Protein AF-A0A520BAQ7-F1 (afdb_monomer)

Structure (mmCIF, N/CA/C/O backbone):
data_AF-A0A520BAQ7-F1
#
_entry.id   AF-A0A520BAQ7-F1
#
loop_
_atom_site.group_PDB
_atom_site.id
_atom_site.type_symbol
_atom_site.label_atom_id
_atom_site.label_alt_id
_atom_site.label_comp_id
_atom_site.label_asym_id
_atom_site.label_entity_id
_atom_site.label_seq_id
_atom_site.pdbx_PDB_ins_code
_atom_site.Cartn_x
_atom_site.Cartn_y
_atom_site.Cartn_z
_atom_site.occupancy
_atom_site.B_iso_or_equiv
_atom_site.auth_seq_id
_atom_site.auth_comp_id
_atom_site.auth_asym_id
_atom_site.auth_atom_id
_atom_site.pdbx_PDB_model_num
ATOM 1 N N . MET A 1 1 ? -5.001 9.986 13.214 1.00 80.38 1 MET A N 1
ATOM 2 C CA . MET A 1 1 ? -5.013 8.677 12.527 1.00 80.38 1 MET A CA 1
ATOM 3 C C . MET A 1 1 ? -5.195 8.960 11.049 1.00 80.38 1 MET A C 1
ATOM 5 O O . MET A 1 1 ? -5.997 9.840 10.747 1.00 80.38 1 MET A O 1
ATOM 9 N N . LEU A 1 2 ? -4.430 8.315 10.164 1.00 88.19 2 LEU A N 1
ATOM 10 C CA . LEU A 1 2 ? -4.666 8.454 8.724 1.00 88.19 2 LEU A CA 1
A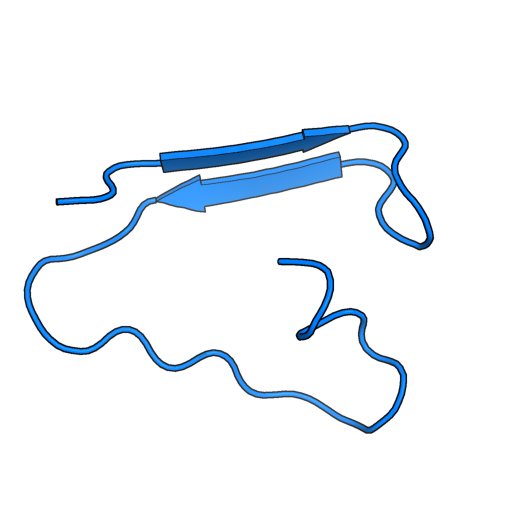TOM 11 C C . LEU A 1 2 ? -6.090 7.978 8.409 1.00 88.19 2 LEU A C 1
ATOM 13 O O . LEU A 1 2 ? -6.538 6.997 8.994 1.00 88.19 2 LEU A O 1
ATOM 17 N N . GLN A 1 3 ? -6.792 8.705 7.542 1.00 93.94 3 GLN A N 1
ATOM 18 C CA . GLN A 1 3 ? -8.164 8.378 7.126 1.00 93.94 3 GLN A CA 1
ATOM 19 C C . GLN A 1 3 ? -8.214 8.010 5.648 1.00 93.94 3 GLN A C 1
ATOM 21 O O . GLN A 1 3 ? -8.915 7.086 5.260 1.00 93.94 3 GLN A O 1
ATOM 26 N N . LYS A 1 4 ? -7.441 8.726 4.828 1.00 95.38 4 LYS A N 1
ATOM 27 C CA . LYS A 1 4 ? -7.368 8.518 3.391 1.00 95.38 4 LYS A CA 1
ATOM 28 C C . LYS A 1 4 ? -5.976 8.868 2.868 1.00 95.38 4 LYS A C 1
ATOM 30 O O . LYS A 1 4 ? -5.355 9.805 3.370 1.00 95.38 4 LYS A O 1
ATOM 35 N N . LEU A 1 5 ? -5.526 8.148 1.849 1.00 94.75 5 LEU A N 1
ATOM 36 C CA . LEU A 1 5 ? -4.369 8.458 1.012 1.00 94.75 5 LEU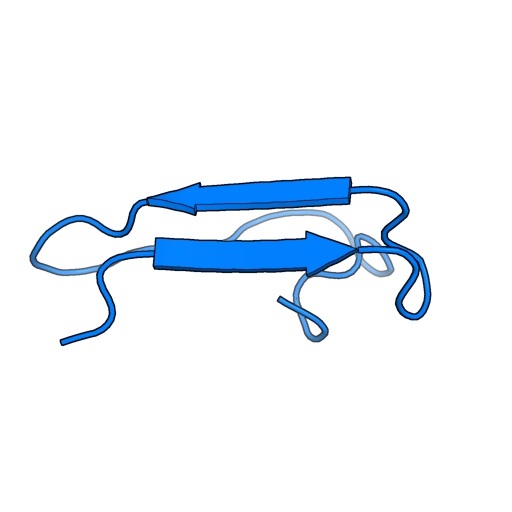 A CA 1
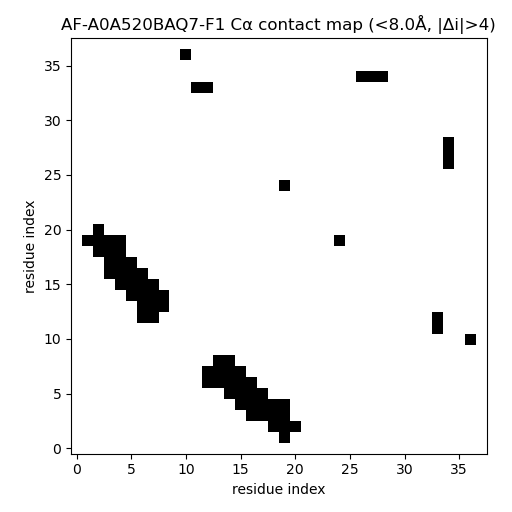ATOM 37 C C . LEU A 1 5 ? -4.834 8.539 -0.443 1.00 94.75 5 LEU A C 1
ATOM 39 O O . LEU A 1 5 ? -5.533 7.650 -0.920 1.00 94.75 5 LEU A O 1
ATOM 43 N N . SER A 1 6 ? -4.455 9.613 -1.133 1.00 96.12 6 SER A N 1
ATOM 44 C CA . SER A 1 6 ? -4.720 9.802 -2.560 1.00 96.12 6 SER A CA 1
ATOM 45 C C . SER A 1 6 ? -3.409 10.165 -3.246 1.00 96.12 6 SER A C 1
ATOM 47 O O . SER A 1 6 ? -2.775 11.154 -2.874 1.00 96.12 6 SER A O 1
ATOM 49 N N . ILE A 1 7 ? -2.985 9.356 -4.213 1.00 94.75 7 ILE A N 1
ATOM 50 C CA . ILE A 1 7 ? -1.753 9.542 -4.986 1.00 94.75 7 ILE A CA 1
ATOM 51 C C . ILE A 1 7 ? -2.130 9.666 -6.457 1.00 94.75 7 ILE A C 1
ATOM 53 O O . ILE A 1 7 ? -2.956 8.904 -6.961 1.00 94.75 7 ILE A O 1
ATOM 57 N N . ARG A 1 8 ? -1.521 10.627 -7.155 1.00 95.81 8 ARG A N 1
ATOM 58 C CA . ARG A 1 8 ? -1.683 10.825 -8.599 1.00 95.81 8 ARG A CA 1
ATOM 59 C C . ARG A 1 8 ? -0.336 11.139 -9.232 1.00 95.81 8 ARG A C 1
ATOM 61 O O . ARG A 1 8 ? 0.380 11.991 -8.712 1.00 95.81 8 ARG A O 1
ATOM 68 N N . ASN A 1 9 ? -0.038 10.499 -10.360 1.00 95.62 9 ASN A N 1
ATOM 69 C CA . ASN A 1 9 ? 1.151 10.737 -11.185 1.00 95.62 9 ASN A CA 1
ATOM 70 C C . ASN A 1 9 ? 2.468 10.757 -10.382 1.00 95.62 9 ASN A C 1
ATOM 72 O O . ASN A 1 9 ? 3.272 11.682 -10.523 1.00 95.62 9 ASN A O 1
ATOM 76 N N . TYR A 1 10 ? 2.681 9.765 -9.513 1.00 93.62 10 TYR A N 1
ATOM 77 C CA . TYR A 1 10 ? 3.869 9.695 -8.660 1.00 93.62 10 TYR A CA 1
ATOM 78 C C . TYR A 1 10 ? 4.574 8.342 -8.759 1.00 93.62 10 TYR A C 1
ATOM 80 O O . TYR A 1 10 ? 3.997 7.296 -8.464 1.00 93.62 10 TYR A O 1
ATOM 88 N N . ALA A 1 11 ? 5.856 8.378 -9.134 1.00 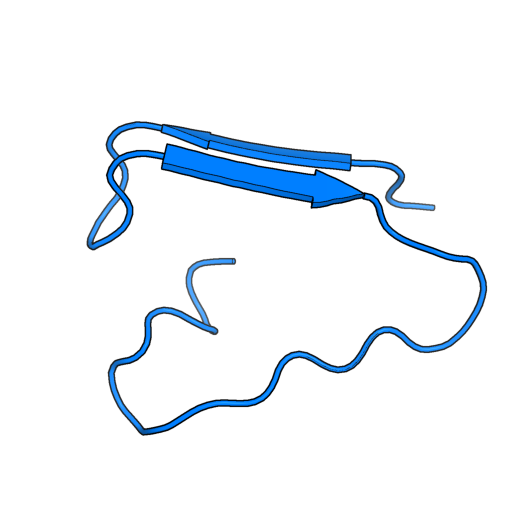90.56 11 ALA A N 1
ATOM 89 C CA . ALA A 1 11 ? 6.697 7.207 -9.375 1.00 90.56 11 ALA A CA 1
ATOM 90 C C . ALA A 1 11 ? 6.039 6.181 -10.321 1.00 90.56 11 ALA A C 1
ATOM 92 O O . ALA A 1 11 ? 5.988 6.423 -11.521 1.00 90.56 11 ALA A O 1
ATOM 93 N N . LEU A 1 12 ? 5.560 5.049 -9.792 1.00 88.00 12 LEU A N 1
ATOM 94 C CA . LEU A 1 12 ? 4.897 3.974 -10.547 1.00 88.00 12 LEU A CA 1
ATOM 95 C C . LEU A 1 12 ? 3.358 4.041 -10.469 1.00 88.00 12 LEU A C 1
ATOM 97 O O . LEU A 1 12 ? 2.684 3.143 -10.964 1.00 88.00 12 LEU A 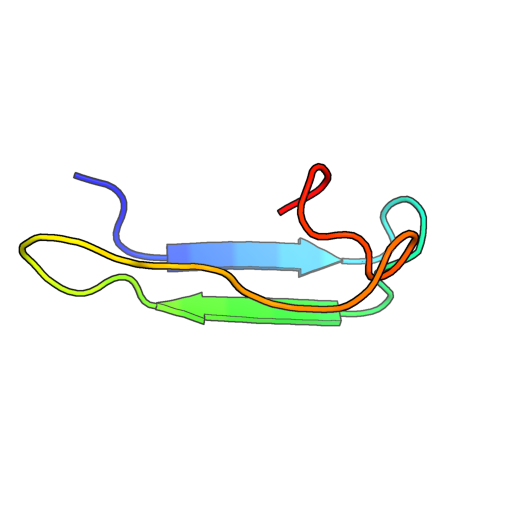O 1
ATOM 101 N N . ILE A 1 13 ? 2.800 5.047 -9.790 1.00 90.44 13 ILE A N 1
ATOM 102 C CA . ILE A 1 13 ? 1.373 5.147 -9.471 1.00 90.44 13 ILE A CA 1
ATOM 103 C C . ILE A 1 13 ? 0.730 6.255 -10.311 1.00 90.44 13 ILE A C 1
ATOM 105 O O . ILE A 1 13 ? 0.947 7.443 -10.055 1.00 90.44 13 ILE A O 1
ATOM 109 N N . ASP A 1 14 ? -0.122 5.864 -11.260 1.00 92.94 14 ASP A N 1
ATOM 110 C CA . ASP A 1 14 ? -0.939 6.799 -12.046 1.00 92.94 14 ASP A CA 1
ATOM 111 C C . ASP A 1 14 ? -2.067 7.398 -11.191 1.00 92.94 14 ASP A C 1
ATOM 113 O O . ASP A 1 14 ? -2.195 8.619 -11.069 1.00 92.94 14 ASP A O 1
ATOM 117 N N . SER A 1 15 ? -2.854 6.544 -10.528 1.00 94.50 15 SER A N 1
ATOM 118 C CA . SER A 1 15 ? -3.870 6.954 -9.554 1.00 94.50 15 SER A CA 1
ATOM 119 C C . SER A 1 15 ? -4.102 5.883 -8.491 1.00 94.50 15 SER A C 1
ATOM 121 O O . SER A 1 15 ? -4.317 4.720 -8.833 1.00 94.50 15 SER A O 1
ATOM 123 N N . LEU A 1 16 ? -4.127 6.281 -7.222 1.00 93.25 16 LEU A N 1
ATOM 124 C CA . LEU A 1 16 ? -4.439 5.421 -6.082 1.00 93.25 16 LEU A CA 1
ATOM 125 C C . LEU A 1 16 ? -5.277 6.200 -5.069 1.00 93.25 16 LEU A C 1
ATOM 127 O O . LEU A 1 16 ? -4.908 7.309 -4.692 1.00 93.25 16 LEU A O 1
ATOM 131 N N . ASP A 1 17 ? -6.365 5.603 -4.597 1.00 95.69 17 ASP A N 1
ATOM 132 C CA . ASP A 1 17 ? -7.192 6.124 -3.511 1.00 95.69 17 ASP A CA 1
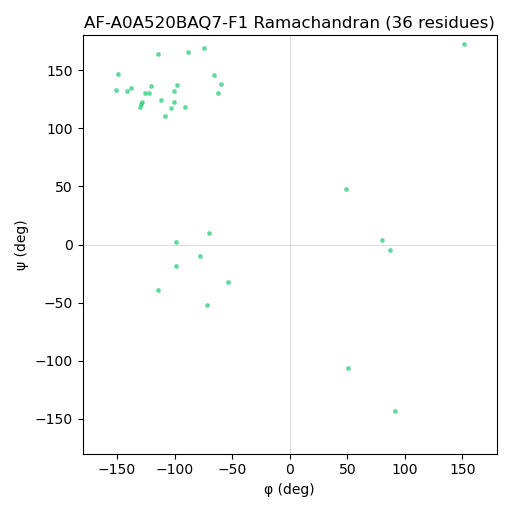ATOM 133 C C . ASP A 1 17 ? -7.409 4.991 -2.494 1.00 95.69 17 ASP A C 1
ATOM 135 O O . ASP A 1 17 ? -7.958 3.946 -2.837 1.00 95.69 17 ASP A O 1
ATOM 139 N N . ILE A 1 18 ? -6.949 5.186 -1.257 1.00 94.56 18 ILE A N 1
ATOM 140 C CA . ILE A 1 18 ? -7.057 4.219 -0.154 1.00 94.56 18 ILE A CA 1
ATOM 141 C C . ILE A 1 18 ? -7.722 4.904 1.032 1.00 94.56 18 ILE A C 1
ATOM 143 O O . ILE A 1 18 ? -7.277 5.969 1.453 1.00 94.56 18 ILE A O 1
ATOM 147 N N . GLU A 1 19 ? -8.740 4.272 1.605 1.00 95.81 19 GLU A N 1
ATOM 148 C CA . GLU A 1 19 ? -9.289 4.635 2.912 1.00 95.81 19 GLU A CA 1
ATOM 149 C C . GLU A 1 19 ? -8.700 3.710 3.979 1.00 95.81 19 GLU A C 1
ATOM 151 O O . GLU A 1 19 ? -8.532 2.514 3.750 1.00 95.81 19 GLU A O 1
ATOM 156 N N . PHE A 1 20 ? -8.327 4.277 5.124 1.00 94.31 20 PHE A N 1
ATOM 157 C CA . PHE A 1 20 ? -7.725 3.529 6.224 1.00 94.31 20 PHE A CA 1
ATOM 158 C C . PHE A 1 20 ? -8.755 3.245 7.300 1.00 94.31 20 PHE A C 1
ATOM 160 O O . PHE A 1 20 ? -9.419 4.156 7.804 1.00 94.31 20 PHE A O 1
ATOM 167 N N . ASP A 1 21 ? -8.788 1.990 7.728 1.00 93.62 21 ASP A N 1
ATOM 168 C CA . ASP A 1 21 ? -9.601 1.568 8.853 1.00 93.62 21 ASP A CA 1
ATOM 169 C C . ASP A 1 21 ? -8.861 1.720 10.181 1.00 93.62 21 ASP A C 1
ATOM 171 O O . ASP A 1 21 ? -7.640 1.908 10.268 1.00 93.62 21 ASP A O 1
ATOM 175 N N . LYS A 1 22 ? -9.633 1.640 11.265 1.00 93.88 22 LYS A N 1
ATOM 176 C CA . LYS A 1 22 ? -9.078 1.570 12.618 1.00 93.88 22 LYS A CA 1
ATOM 177 C C . LYS A 1 22 ? -8.318 0.259 12.808 1.00 93.88 22 LYS A C 1
ATOM 179 O O . LYS A 1 22 ? -8.742 -0.793 12.346 1.00 93.88 22 LYS A O 1
ATOM 184 N N . GLY A 1 23 ? -7.245 0.317 13.591 1.00 92.69 23 GLY A N 1
ATOM 185 C CA . GLY A 1 23 ? -6.428 -0.852 13.903 1.00 92.69 23 GLY A CA 1
ATOM 186 C C . GLY A 1 23 ? -5.272 -1.034 12.922 1.00 92.69 23 GLY A C 1
ATOM 187 O O . GLY A 1 23 ? -4.636 -0.059 12.519 1.00 92.69 23 GLY A O 1
ATOM 188 N N . LEU A 1 24 ? -4.955 -2.290 12.604 1.00 94.25 24 LEU A N 1
ATOM 189 C CA . LEU A 1 24 ? -3.804 -2.646 11.781 1.00 94.25 24 LEU A CA 1
ATOM 190 C C . LEU A 1 24 ? -4.200 -2.717 10.306 1.00 94.25 24 LEU A C 1
ATOM 192 O O . LEU A 1 24 ? -4.982 -3.574 9.909 1.00 94.25 24 LEU A O 1
ATOM 196 N N . ASN A 1 25 ? -3.589 -1.857 9.498 1.00 93.38 25 ASN A N 1
ATOM 197 C CA . ASN A 1 25 ? -3.689 -1.907 8.046 1.00 93.38 25 ASN A CA 1
ATOM 198 C C . ASN A 1 25 ? -2.411 -2.571 7.511 1.00 93.38 25 ASN A C 1
ATOM 200 O O . ASN A 1 25 ? -1.311 -2.107 7.814 1.00 93.38 25 ASN A O 1
ATOM 204 N N . ILE A 1 26 ? -2.542 -3.663 6.754 1.00 94.25 26 ILE A N 1
ATOM 205 C CA . ILE A 1 26 ? -1.405 -4.398 6.179 1.00 94.25 26 ILE A CA 1
ATOM 206 C C . ILE A 1 26 ? -1.424 -4.222 4.664 1.00 94.25 26 ILE A C 1
ATOM 208 O O . ILE A 1 26 ? -2.403 -4.571 4.010 1.00 94.25 26 ILE A O 1
ATOM 212 N N . ILE A 1 27 ? -0.319 -3.727 4.107 1.00 93.50 27 I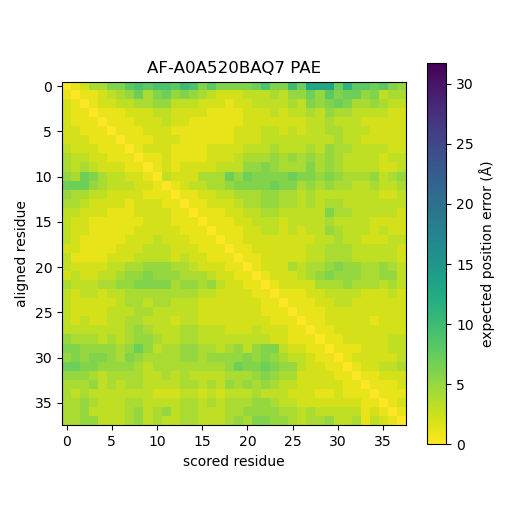LE A N 1
ATOM 213 C CA . ILE A 1 27 ? -0.120 -3.606 2.660 1.00 93.50 27 ILE A CA 1
ATOM 214 C C . ILE A 1 27 ? 0.811 -4.733 2.206 1.00 93.50 27 ILE A C 1
ATOM 216 O O . ILE A 1 27 ? 1.967 -4.811 2.625 1.00 93.50 27 ILE A O 1
ATOM 220 N N . THR A 1 28 ? 0.314 -5.612 1.339 1.00 95.00 28 THR A N 1
ATOM 221 C CA . THR A 1 28 ? 1.052 -6.764 0.796 1.00 95.00 28 THR A CA 1
ATOM 222 C C . THR A 1 28 ? 1.278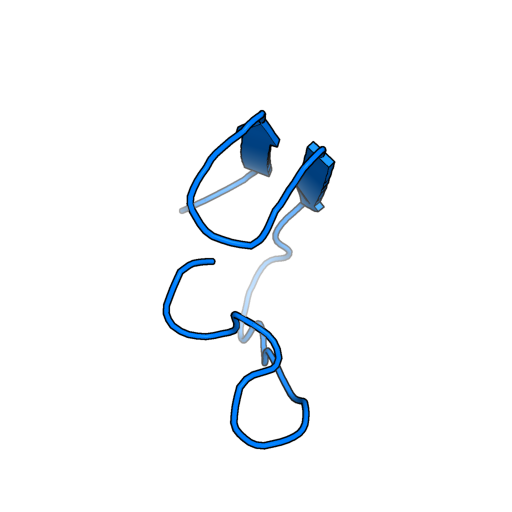 -6.632 -0.705 1.00 95.00 28 THR A C 1
ATOM 224 O O . THR A 1 28 ? 0.631 -5.833 -1.373 1.00 95.00 28 THR A O 1
ATOM 227 N N . GLY A 1 29 ? 2.195 -7.428 -1.255 1.00 92.94 29 GLY A N 1
ATOM 228 C CA . GLY A 1 29 ? 2.475 -7.461 -2.693 1.00 92.94 29 GLY A CA 1
ATOM 229 C C . GLY A 1 29 ? 3.915 -7.859 -2.995 1.00 92.94 29 GLY A C 1
ATOM 230 O O . GLY A 1 29 ? 4.753 -7.928 -2.093 1.00 92.94 29 GLY A O 1
ATOM 231 N N . GLU A 1 30 ? 4.222 -8.070 -4.267 1.00 95.81 30 GLU A N 1
ATOM 232 C CA . GLU A 1 30 ? 5.539 -8.508 -4.743 1.00 95.81 30 GLU A CA 1
ATOM 233 C C . GLU A 1 30 ? 6.597 -7.388 -4.699 1.00 95.81 30 GLU A C 1
ATOM 235 O O . GLU A 1 30 ? 6.297 -6.209 -4.457 1.00 95.81 30 GLU A O 1
ATOM 240 N N . THR A 1 31 ? 7.870 -7.741 -4.890 1.00 94.12 31 THR A N 1
ATOM 241 C CA . THR A 1 31 ? 8.966 -6.766 -4.997 1.00 94.12 31 THR A CA 1
ATOM 242 C C . THR A 1 31 ? 8.742 -5.867 -6.212 1.00 94.12 31 THR A C 1
ATOM 244 O O . THR A 1 31 ? 8.472 -6.352 -7.301 1.00 94.12 31 THR A O 1
ATOM 247 N N . GLY A 1 32 ? 8.842 -4.549 -6.027 1.00 89.06 32 GLY A N 1
ATOM 248 C CA . GLY A 1 32 ? 8.598 -3.575 -7.099 1.00 89.06 32 GLY A CA 1
ATOM 249 C C . GLY A 1 32 ? 7.139 -3.136 -7.264 1.00 89.06 32 GLY A C 1
ATOM 250 O O . GLY A 1 32 ? 6.890 -2.181 -7.987 1.00 89.06 32 GLY A O 1
ATOM 251 N N . ALA A 1 33 ? 6.185 -3.717 -6.525 1.00 89.25 33 ALA A N 1
ATOM 252 C CA . ALA A 1 33 ? 4.761 -3.355 -6.598 1.00 89.25 33 ALA A CA 1
ATOM 253 C C . ALA A 1 33 ? 4.401 -1.960 -6.027 1.00 89.25 33 ALA A C 1
ATOM 255 O O . ALA A 1 33 ? 3.234 -1.666 -5.805 1.00 89.25 33 ALA A O 1
ATOM 256 N N . GLY A 1 34 ? 5.385 -1.113 -5.707 1.00 88.81 34 GLY A N 1
ATOM 257 C CA . GLY A 1 34 ? 5.139 0.258 -5.242 1.00 88.81 34 GLY A CA 1
ATOM 258 C C . GLY A 1 34 ? 4.749 0.417 -3.767 1.00 88.81 34 GLY A C 1
ATOM 259 O O . GLY A 1 34 ? 4.543 1.539 -3.333 1.00 88.81 34 GLY A O 1
ATOM 260 N N . LYS A 1 35 ? 4.720 -0.654 -2.961 1.00 93.25 35 LYS A N 1
ATOM 261 C CA . LYS A 1 35 ? 4.311 -0.604 -1.537 1.00 93.25 35 LYS A CA 1
ATOM 262 C C . LYS A 1 35 ? 5.057 0.419 -0.673 1.00 93.25 35 LYS A C 1
ATOM 264 O O . LYS A 1 35 ? 4.482 0.913 0.276 1.00 93.25 35 LYS A O 1
ATOM 269 N N . SER A 1 36 ? 6.332 0.693 -0.963 1.00 90.69 36 SER A N 1
ATOM 270 C CA . SER A 1 36 ? 7.143 1.671 -0.212 1.00 90.69 36 SER A CA 1
ATOM 271 C C . SER A 1 36 ? 6.843 3.128 -0.579 1.00 90.69 36 SER A C 1
ATOM 273 O O . SER A 1 36 ? 7.381 4.036 0.043 1.00 90.69 36 SER A O 1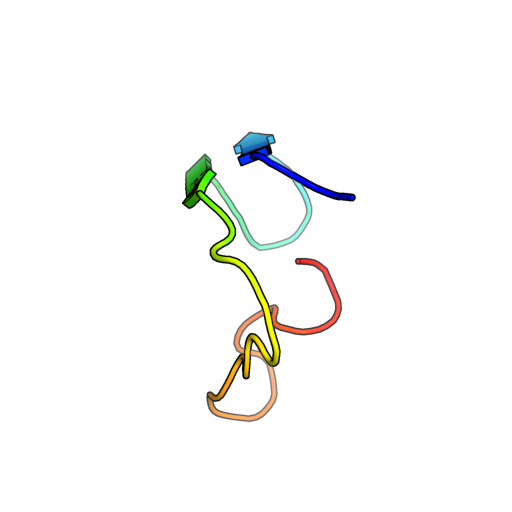
ATOM 275 N N . ILE A 1 37 ? 6.071 3.331 -1.645 1.00 87.31 37 ILE A N 1
ATOM 276 C CA . ILE A 1 37 ? 5.687 4.629 -2.209 1.00 87.31 37 ILE A CA 1
ATOM 277 C C . ILE A 1 37 ? 4.270 5.012 -1.733 1.00 87.31 37 ILE A C 1
ATOM 279 O O . ILE A 1 37 ? 3.891 6.179 -1.799 1.00 87.31 37 ILE A O 1
ATOM 283 N N . ILE A 1 38 ? 3.509 4.019 -1.256 1.00 86.56 38 ILE A N 1
ATOM 284 C CA . ILE A 1 38 ? 2.210 4.151 -0.586 1.00 86.56 38 ILE A CA 1
ATOM 285 C C . ILE A 1 38 ? 2.459 4.459 0.892 1.00 86.56 38 ILE A C 1
ATOM 287 O O . ILE A 1 38 ? 1.789 5.374 1.417 1.00 86.56 38 ILE A O 1
#

Sequence (38 aa):
MLQKLSIRNYALIDSLDIEFDKGLNIITGETGAGKSII

Mean predicted aligned error: 2.95 Å

Foldseek 3Di:
DAAWDWDDPPDPDNTDIDGDDPDDDDDDDDPPPCPVVD

Secondary structure (DSSP, 8-state):
---EEEEEEETTEEEEEEEPPSS-------TTSSTTT-

pLDDT: mean 92.55, std 3.31, range [80.38, 96.12]

Radius of gyration: 10.77 Å; Cα contacts (8 Å, |Δi|>4): 35; chains: 1; bounding box: 19×19×26 Å

Solvent-accessible surface area (backbone atoms only — not comparable to full-atom values): 2816 Å² total; per-residue (Å²): 130,79,53,68,50,79,49,63,75,49,97,91,40,66,72,47,79,46,76,51,69,88,79,89,82,84,89,84,78,65,92,87,70,49,71,94,78,108